Protein AF-A0A2S5JFT6-F1 (afdb_monomer_lite)

pLDDT: mean 84.52, std 18.71, range [30.61, 97.81]

Structure (mmCIF, N/CA/C/O backbone):
data_AF-A0A2S5JFT6-F1
#
_entry.id   AF-A0A2S5JFT6-F1
#
loop_
_atom_site.group_PDB
_atom_site.id
_atom_site.type_symbol
_atom_site.label_atom_id
_atom_site.label_alt_id
_atom_site.label_comp_id
_atom_site.label_asym_id
_atom_site.label_entity_id
_atom_site.label_seq_id
_atom_site.pdbx_PDB_ins_code
_atom_site.Cartn_x
_atom_site.Cartn_y
_atom_site.Cartn_z
_atom_site.occupancy
_atom_site.B_iso_or_equiv
_atom_site.auth_seq_id
_atom_site.auth_comp_id
_atom_site.auth_asym_id
_atom_site.auth_atom_id
_atom_site.pdbx_PDB_model_num
ATOM 1 N N . MET A 1 1 ? 47.657 -18.790 -37.269 1.00 43.97 1 MET A N 1
ATOM 2 C CA . MET A 1 1 ? 47.042 -17.628 -36.593 1.00 43.97 1 MET A CA 1
ATOM 3 C C . MET A 1 1 ? 45.532 -17.749 -36.699 1.00 43.97 1 MET A C 1
ATOM 5 O O . MET A 1 1 ? 44.999 -17.534 -37.775 1.00 43.97 1 MET A O 1
ATOM 9 N N . ALA A 1 2 ? 44.862 -18.111 -35.610 1.00 33.00 2 ALA A N 1
ATOM 10 C CA . ALA A 1 2 ? 43.426 -17.914 -35.438 1.00 33.00 2 ALA A CA 1
ATOM 11 C C . ALA A 1 2 ? 43.199 -17.737 -33.934 1.00 33.00 2 ALA A C 1
ATOM 13 O O . ALA A 1 2 ? 43.351 -18.679 -33.161 1.00 33.00 2 ALA A O 1
ATOM 14 N N . ARG A 1 3 ? 42.971 -16.488 -33.515 1.00 36.62 3 ARG A N 1
ATOM 15 C CA . ARG A 1 3 ? 42.537 -16.165 -32.156 1.00 36.62 3 ARG A CA 1
ATOM 16 C C . ARG A 1 3 ? 41.099 -16.659 -32.037 1.00 36.62 3 ARG A C 1
ATOM 18 O O . ARG A 1 3 ? 40.222 -16.132 -32.713 1.00 36.62 3 ARG A O 1
ATOM 25 N N . CYS A 1 4 ? 40.882 -17.683 -31.223 1.00 30.91 4 CYS A N 1
ATOM 26 C CA . CYS A 1 4 ? 39.547 -18.074 -30.805 1.00 30.91 4 CYS A CA 1
ATOM 27 C C . CYS A 1 4 ? 39.100 -17.054 -29.752 1.00 30.91 4 CYS A C 1
ATOM 29 O O . CYS A 1 4 ? 39.724 -16.946 -28.699 1.00 30.91 4 CYS A O 1
ATOM 31 N N . CYS A 1 5 ? 38.089 -16.250 -30.079 1.00 34.72 5 CYS A N 1
ATOM 32 C CA . CYS A 1 5 ? 37.419 -15.373 -29.127 1.00 34.72 5 CYS A CA 1
ATOM 33 C 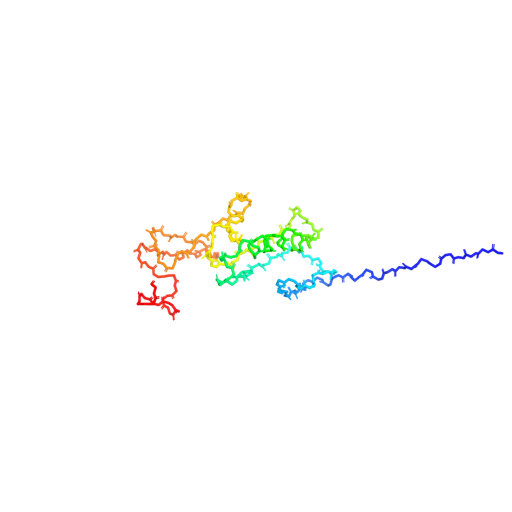C . CYS A 1 5 ? 36.818 -16.226 -28.005 1.00 34.72 5 CYS A C 1
ATOM 35 O O . CYS A 1 5 ? 35.889 -16.996 -28.242 1.00 34.72 5 CYS A O 1
ATOM 37 N N . GLU A 1 6 ? 37.334 -16.071 -26.790 1.00 32.38 6 GLU A N 1
ATOM 38 C CA . GLU A 1 6 ? 36.647 -16.495 -25.577 1.00 32.38 6 GLU A CA 1
ATOM 39 C C . GLU A 1 6 ? 35.384 -15.642 -25.432 1.00 32.38 6 GLU A C 1
ATOM 41 O O . GLU A 1 6 ? 35.431 -14.434 -25.199 1.00 32.38 6 GLU A O 1
ATOM 46 N N . SER A 1 7 ? 34.236 -16.281 -25.648 1.00 31.50 7 SER A N 1
ATOM 47 C CA . SER A 1 7 ? 32.942 -15.738 -25.270 1.00 31.50 7 SER A CA 1
ATOM 48 C C . SER A 1 7 ? 32.883 -15.733 -23.746 1.00 31.50 7 SER A C 1
ATOM 50 O O . SER A 1 7 ? 32.721 -16.780 -23.116 1.00 31.50 7 SER A O 1
ATOM 52 N N . THR A 1 8 ? 33.044 -14.554 -23.146 1.00 30.95 8 THR A N 1
ATOM 53 C CA . THR A 1 8 ? 32.741 -14.324 -21.734 1.00 30.95 8 THR A CA 1
ATOM 54 C C . THR A 1 8 ? 31.243 -14.522 -21.548 1.00 30.95 8 THR A C 1
ATOM 56 O O . THR A 1 8 ? 30.449 -13.589 -21.652 1.00 30.95 8 THR A O 1
ATOM 59 N N . THR A 1 9 ? 30.841 -15.768 -21.315 1.00 31.66 9 THR A N 1
ATOM 60 C CA . THR A 1 9 ? 29.498 -16.077 -20.844 1.00 31.66 9 THR A CA 1
ATOM 61 C C . THR A 1 9 ? 29.438 -15.537 -19.424 1.00 31.66 9 THR A C 1
ATOM 63 O O . THR A 1 9 ? 29.944 -16.155 -18.489 1.00 31.66 9 THR A O 1
ATOM 66 N N . VAL A 1 10 ? 28.896 -14.328 -19.269 1.00 33.19 10 VAL A N 1
ATOM 67 C CA . VAL A 1 10 ? 28.475 -13.827 -17.961 1.00 33.19 10 VAL A CA 1
ATOM 68 C C . VAL A 1 10 ? 27.542 -14.901 -17.403 1.00 33.19 10 VAL A C 1
ATOM 70 O O . VAL A 1 10 ? 26.596 -15.266 -18.106 1.00 33.19 10 VAL A O 1
ATOM 73 N N . PRO A 1 11 ? 27.798 -15.471 -16.213 1.00 30.61 11 PRO A N 1
ATOM 74 C CA . PRO A 1 11 ? 26.891 -16.456 -15.659 1.00 30.61 11 PRO A CA 1
ATOM 75 C C . PRO A 1 11 ? 25.550 -15.752 -15.469 1.00 30.61 11 PRO A C 1
ATOM 77 O O . PRO A 1 11 ? 25.419 -14.864 -14.625 1.00 30.61 11 PRO A O 1
ATOM 80 N N . ALA A 1 12 ? 24.564 -16.104 -16.294 1.00 32.97 12 ALA A N 1
ATOM 81 C CA . ALA A 1 12 ? 23.187 -15.767 -16.006 1.00 32.97 12 ALA A CA 1
ATOM 82 C C . ALA A 1 12 ? 22.895 -16.436 -14.664 1.00 32.97 12 ALA A C 1
ATOM 84 O O . ALA A 1 12 ? 22.857 -17.663 -14.567 1.00 32.97 12 ALA A O 1
ATOM 85 N N . ILE A 1 13 ? 22.786 -15.630 -13.609 1.00 35.81 13 ILE A N 1
ATOM 86 C CA . ILE A 1 13 ? 22.261 -16.084 -12.329 1.00 35.81 13 ILE A CA 1
ATOM 87 C C . ILE A 1 13 ? 20.799 -16.412 -12.615 1.00 35.81 13 ILE A C 1
ATOM 89 O O . ILE A 1 13 ? 19.928 -15.548 -12.562 1.00 35.81 13 ILE A O 1
ATOM 93 N N . VAL A 1 14 ? 20.547 -17.656 -13.016 1.00 42.94 14 VAL A N 1
ATOM 94 C CA . VAL A 1 14 ? 19.196 -18.180 -13.152 1.00 42.94 14 VAL A CA 1
ATOM 95 C C . VAL A 1 14 ? 18.646 -18.234 -11.736 1.00 42.94 14 VAL A C 1
ATOM 97 O O . VAL A 1 14 ? 19.141 -18.979 -10.887 1.00 42.94 14 VAL A O 1
ATOM 100 N N . LYS A 1 15 ? 17.671 -17.365 -11.464 1.00 49.75 15 LYS A N 1
ATOM 101 C CA . LYS A 1 15 ? 16.939 -17.334 -10.202 1.00 49.75 15 LYS A CA 1
ATOM 102 C C . LYS A 1 15 ? 16.398 -18.749 -9.941 1.00 49.75 15 LYS A C 1
ATOM 104 O O . LYS A 1 15 ? 15.716 -19.290 -10.812 1.00 49.75 15 LYS A O 1
ATOM 109 N N . PRO A 1 16 ? 16.673 -19.358 -8.775 1.00 53.03 16 PRO A N 1
ATOM 110 C CA . PRO A 1 16 ? 16.004 -20.593 -8.405 1.00 53.03 16 PRO A CA 1
ATOM 111 C C . PRO A 1 16 ? 14.490 -20.339 -8.380 1.00 53.03 16 PRO A C 1
ATOM 113 O O . PRO A 1 16 ? 14.082 -19.277 -7.882 1.00 53.03 16 PRO A O 1
ATOM 116 N N . PRO A 1 17 ? 13.655 -21.264 -8.883 1.00 57.44 17 PRO A N 1
ATOM 117 C CA . PRO A 1 17 ? 12.220 -21.189 -8.635 1.00 57.44 17 PRO A CA 1
ATOM 118 C C . PRO A 1 17 ? 11.986 -21.035 -7.121 1.00 57.44 17 PRO A C 1
ATOM 120 O O . PRO A 1 17 ? 12.714 -21.611 -6.312 1.00 57.44 17 PRO A O 1
ATOM 123 N N . ASP A 1 18 ? 11.025 -20.187 -6.749 1.00 67.94 18 ASP A N 1
ATOM 124 C CA . ASP A 1 18 ? 10.555 -19.994 -5.365 1.00 67.94 18 ASP A CA 1
ATOM 125 C C . ASP A 1 18 ? 11.458 -19.187 -4.405 1.00 67.94 18 ASP A C 1
ATOM 127 O O . ASP A 1 18 ? 11.515 -19.446 -3.202 1.00 67.94 18 ASP A O 1
ATOM 131 N N . THR A 1 19 ? 12.132 -18.137 -4.888 1.00 81.88 19 THR A N 1
ATOM 132 C CA . THR A 1 19 ? 12.872 -17.201 -4.012 1.00 81.88 19 THR A CA 1
ATOM 133 C C . THR A 1 19 ? 12.067 -15.950 -3.638 1.00 81.88 19 THR A C 1
ATOM 135 O O . THR A 1 19 ? 11.391 -15.343 -4.469 1.00 81.88 19 THR A O 1
ATOM 138 N N . ARG A 1 20 ? 12.188 -15.514 -2.374 1.00 84.25 20 ARG A N 1
ATOM 139 C CA . ARG A 1 20 ? 11.645 -14.245 -1.851 1.00 84.25 20 ARG A CA 1
ATOM 140 C C . ARG A 1 20 ? 12.786 -13.285 -1.514 1.00 84.25 20 ARG A C 1
ATOM 142 O O . ARG A 1 20 ? 13.709 -13.657 -0.794 1.00 84.25 20 ARG A O 1
ATOM 149 N N . LYS A 1 21 ? 12.672 -12.022 -1.937 1.00 86.19 21 LYS A N 1
ATOM 150 C CA . LYS A 1 21 ? 13.570 -10.925 -1.537 1.00 86.19 21 LYS A CA 1
ATOM 151 C C . LYS A 1 21 ? 12.761 -9.783 -0.922 1.00 86.19 21 LYS A C 1
ATOM 153 O O . LYS A 1 21 ? 11.729 -9.407 -1.463 1.00 86.19 21 LYS A O 1
ATOM 158 N N . ALA A 1 22 ? 13.226 -9.244 0.204 1.00 85.12 22 ALA A N 1
ATOM 159 C CA . ALA A 1 22 ? 12.646 -8.064 0.844 1.00 85.12 22 ALA A CA 1
ATOM 160 C C . ALA A 1 22 ? 13.619 -6.887 0.724 1.00 85.12 22 ALA A C 1
ATOM 162 O O . ALA A 1 22 ? 14.821 -7.052 0.933 1.00 85.12 22 ALA A O 1
ATOM 163 N N . VAL A 1 23 ? 13.100 -5.714 0.373 1.00 82.44 23 VAL A N 1
ATOM 164 C CA . VAL A 1 23 ? 13.873 -4.483 0.170 1.00 82.44 23 VAL A CA 1
ATOM 165 C C . VAL A 1 23 ? 13.098 -3.300 0.748 1.00 82.44 23 VAL A C 1
ATOM 167 O O . VAL A 1 23 ? 11.871 -3.295 0.717 1.00 82.44 23 VAL A O 1
ATOM 170 N N . GLY A 1 24 ? 13.811 -2.311 1.287 1.00 76.50 24 GLY A N 1
ATOM 171 C CA . GLY A 1 24 ? 13.237 -1.006 1.631 1.00 76.50 24 GLY A CA 1
ATOM 172 C C . GLY A 1 24 ? 13.350 -0.017 0.469 1.00 76.50 24 GLY A C 1
ATOM 173 O O . GLY A 1 24 ? 14.001 -0.313 -0.538 1.00 76.50 24 GLY A O 1
ATOM 174 N N . ILE A 1 25 ? 12.765 1.176 0.622 1.00 74.38 25 ILE A N 1
ATOM 175 C CA . ILE A 1 25 ? 12.967 2.277 -0.334 1.00 74.38 25 ILE A CA 1
ATOM 176 C C . ILE A 1 25 ? 14.465 2.564 -0.479 1.00 74.38 25 ILE A C 1
ATOM 178 O O . ILE A 1 25 ? 15.186 2.649 0.514 1.00 74.38 25 ILE A O 1
ATOM 182 N N . GLY A 1 26 ? 14.928 2.699 -1.723 1.00 68.81 26 GLY A N 1
ATOM 183 C CA . GLY A 1 26 ? 16.343 2.919 -2.042 1.00 68.81 26 GLY A CA 1
ATOM 184 C C . GLY A 1 26 ? 17.217 1.662 -1.948 1.00 68.81 26 GLY A C 1
ATOM 185 O O . GLY A 1 26 ? 18.413 1.727 -2.219 1.00 68.81 26 GLY A O 1
ATOM 186 N N . GLY A 1 27 ? 16.641 0.509 -1.593 1.00 70.50 27 GLY A N 1
ATOM 187 C CA . GLY A 1 27 ? 17.337 -0.774 -1.596 1.00 70.50 27 GLY A CA 1
ATOM 188 C C . GLY A 1 27 ? 17.614 -1.287 -3.011 1.00 70.50 27 GLY A C 1
ATOM 189 O O . GLY A 1 27 ? 16.800 -1.136 -3.922 1.00 70.50 27 GLY A O 1
ATOM 190 N N . ALA A 1 28 ? 18.758 -1.947 -3.198 1.00 68.56 28 ALA A N 1
ATOM 191 C CA . ALA A 1 28 ? 19.137 -2.508 -4.490 1.00 68.56 28 ALA A CA 1
ATOM 192 C C . ALA A 1 28 ? 18.296 -3.751 -4.843 1.00 68.56 28 ALA A C 1
ATOM 194 O O . ALA A 1 28 ? 18.449 -4.833 -4.264 1.00 68.56 28 ALA A O 1
ATOM 195 N N . VAL A 1 29 ? 17.444 -3.608 -5.860 1.00 71.00 29 VAL A N 1
ATOM 196 C CA . VAL A 1 29 ? 16.631 -4.699 -6.440 1.00 71.00 29 VAL A CA 1
ATOM 197 C C . VAL A 1 29 ? 17.246 -5.240 -7.747 1.00 71.00 29 VAL A C 1
ATOM 199 O O . VAL A 1 29 ? 16.638 -6.017 -8.476 1.00 71.00 29 VAL A O 1
ATOM 202 N N . ILE A 1 30 ? 18.468 -4.820 -8.086 1.00 65.44 30 ILE A N 1
ATOM 203 C CA . ILE A 1 30 ? 19.157 -5.199 -9.331 1.00 65.44 30 ILE A CA 1
ATOM 204 C C . ILE A 1 30 ? 19.491 -6.696 -9.329 1.00 65.44 30 ILE A C 1
ATOM 206 O O . ILE A 1 30 ? 19.910 -7.235 -8.307 1.00 65.44 30 ILE A O 1
ATOM 210 N N . GLY A 1 31 ? 19.279 -7.355 -10.473 1.00 70.56 31 GLY A N 1
ATOM 211 C CA . GLY A 1 31 ? 19.588 -8.775 -10.677 1.00 70.56 31 GLY A CA 1
ATOM 212 C C . GLY A 1 31 ? 18.548 -9.759 -10.134 1.00 70.56 31 GLY A C 1
ATOM 213 O O . GLY A 1 31 ? 18.803 -10.957 -10.147 1.00 70.56 31 GLY A O 1
ATOM 214 N N . HIS A 1 32 ? 17.390 -9.282 -9.658 1.00 76.69 32 HIS A N 1
ATOM 215 C CA . HIS A 1 32 ? 16.303 -10.143 -9.188 1.00 76.69 32 HIS A CA 1
ATOM 216 C C . HIS A 1 32 ? 14.993 -9.809 -9.893 1.00 76.69 32 HIS A C 1
ATOM 218 O O . HIS A 1 32 ? 14.385 -8.776 -9.612 1.00 76.69 32 HIS A O 1
ATOM 224 N N . GLY A 1 33 ? 14.575 -10.712 -10.773 1.00 85.38 33 GLY A N 1
ATOM 225 C CA . GLY A 1 33 ? 13.250 -10.713 -11.372 1.00 85.38 33 GLY A CA 1
ATOM 226 C C . GLY A 1 33 ? 12.155 -11.148 -10.397 1.00 85.38 33 GLY A C 1
ATOM 227 O O . GLY A 1 33 ? 12.421 -11.803 -9.374 1.00 85.38 33 GLY A O 1
ATOM 228 N N . ALA A 1 34 ? 10.916 -10.775 -10.690 1.00 89.38 34 ALA A N 1
ATOM 229 C CA . ALA A 1 34 ? 9.741 -11.093 -9.894 1.00 89.38 34 ALA A CA 1
ATOM 230 C C . ALA A 1 34 ? 8.537 -11.437 -10.776 1.00 89.38 34 ALA A C 1
ATOM 232 O O . ALA A 1 34 ? 8.287 -10.782 -11.778 1.00 89.38 34 ALA A O 1
ATOM 233 N N . ASP A 1 35 ? 7.738 -12.405 -10.333 1.00 90.44 35 ASP A N 1
ATOM 234 C CA . ASP A 1 35 ? 6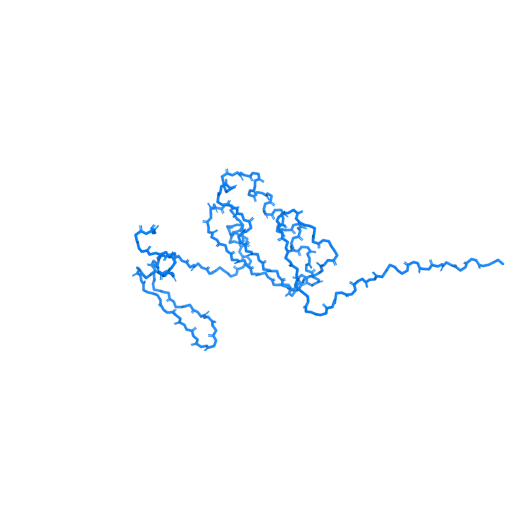.392 -12.668 -10.863 1.00 90.44 35 ASP A CA 1
ATOM 235 C C . ASP A 1 35 ? 5.326 -11.925 -10.039 1.00 90.44 35 ASP A C 1
ATOM 237 O O . ASP A 1 35 ? 4.277 -11.516 -10.536 1.00 90.44 35 ASP A O 1
ATOM 241 N N . HIS A 1 36 ? 5.618 -11.732 -8.749 1.00 92.06 36 HIS A N 1
ATOM 242 C CA . HIS A 1 36 ? 4.741 -11.104 -7.770 1.00 92.06 36 HIS A CA 1
ATOM 243 C C . HIS A 1 36 ? 5.510 -10.064 -6.961 1.00 92.06 36 HIS A C 1
ATOM 245 O O . HIS A 1 36 ? 6.612 -10.330 -6.475 1.00 92.06 36 HIS A O 1
ATOM 251 N N . ILE A 1 37 ? 4.896 -8.904 -6.756 1.00 93.31 37 ILE A N 1
ATOM 252 C CA . ILE A 1 37 ? 5.421 -7.837 -5.905 1.00 93.31 37 ILE A CA 1
ATOM 253 C C . ILE A 1 37 ? 4.401 -7.555 -4.808 1.00 93.31 37 ILE A C 1
ATOM 255 O O . ILE A 1 37 ? 3.238 -7.262 -5.085 1.00 93.31 37 ILE A O 1
ATOM 259 N N . ILE A 1 38 ? 4.844 -7.634 -3.554 1.00 93.44 38 ILE A N 1
ATOM 260 C CA . ILE A 1 38 ? 4.041 -7.251 -2.392 1.00 93.44 38 ILE A CA 1
ATOM 261 C C . ILE A 1 38 ? 4.634 -5.969 -1.822 1.00 93.44 38 ILE A C 1
ATOM 263 O O . ILE A 1 38 ? 5.796 -5.948 -1.418 1.00 93.44 38 ILE A O 1
ATOM 267 N N . ILE A 1 39 ? 3.834 -4.907 -1.797 1.00 93.56 39 ILE A N 1
ATOM 268 C CA . ILE A 1 39 ? 4.219 -3.605 -1.257 1.00 93.56 39 ILE A CA 1
ATOM 269 C C . ILE A 1 39 ? 3.496 -3.427 0.074 1.00 93.56 39 ILE A C 1
ATOM 271 O O . ILE A 1 39 ? 2.270 -3.352 0.099 1.00 93.56 39 ILE A O 1
ATOM 275 N N . ASN A 1 40 ? 4.253 -3.357 1.168 1.00 90.69 40 ASN A N 1
ATOM 276 C CA . ASN A 1 40 ? 3.712 -3.076 2.495 1.00 90.69 40 ASN A CA 1
ATOM 277 C C . ASN A 1 40 ? 4.206 -1.713 2.975 1.00 90.69 40 ASN A C 1
ATOM 279 O O . ASN A 1 40 ? 5.418 -1.531 3.064 1.00 90.69 40 ASN A O 1
ATOM 283 N N . ASP A 1 41 ? 3.284 -0.800 3.291 1.00 86.50 41 ASP A N 1
ATOM 284 C CA . ASP A 1 41 ? 3.557 0.512 3.903 1.00 86.50 41 ASP A CA 1
ATOM 285 C C . ASP A 1 41 ? 4.816 1.197 3.352 1.00 86.50 41 ASP A C 1
ATOM 287 O O . ASP A 1 41 ? 5.806 1.422 4.054 1.00 86.50 41 ASP A O 1
ATOM 291 N N . LEU A 1 42 ? 4.785 1.526 2.058 1.00 88.62 42 LEU A N 1
ATOM 292 C CA . LEU A 1 42 ? 5.936 2.132 1.391 1.00 88.62 42 LEU A CA 1
ATOM 293 C C . LEU A 1 42 ? 6.278 3.514 1.967 1.00 88.62 42 LEU A C 1
ATOM 295 O O . LEU A 1 42 ? 7.380 3.993 1.773 1.00 88.62 42 LEU A O 1
ATOM 299 N N . MET A 1 43 ? 5.370 4.167 2.689 1.00 90.56 43 MET A N 1
ATOM 300 C CA . MET A 1 43 ? 5.575 5.508 3.223 1.00 90.56 43 MET A CA 1
ATOM 301 C C . MET A 1 43 ? 5.267 5.561 4.718 1.00 90.56 43 MET A C 1
ATOM 303 O O . MET A 1 43 ? 4.290 4.986 5.187 1.00 90.56 43 MET A O 1
ATOM 307 N N . LYS A 1 44 ? 6.089 6.299 5.470 1.00 89.94 44 LYS A N 1
ATOM 308 C CA . LYS A 1 44 ? 5.796 6.640 6.869 1.00 89.94 44 LYS A CA 1
ATOM 309 C C . LYS A 1 44 ? 4.835 7.826 6.924 1.00 89.94 44 LYS A C 1
ATOM 311 O O . LYS A 1 44 ? 5.004 8.766 6.155 1.00 89.94 44 LYS A O 1
ATOM 316 N N . ALA A 1 45 ? 3.936 7.853 7.909 1.00 89.81 45 ALA A N 1
ATOM 317 C CA . ALA A 1 45 ? 2.989 8.958 8.113 1.00 89.81 45 ALA A CA 1
ATOM 318 C C . ALA A 1 45 ? 3.655 10.348 8.117 1.00 89.81 45 ALA A C 1
ATOM 320 O O . ALA A 1 45 ? 3.200 11.255 7.430 1.00 89.81 45 ALA A O 1
ATOM 321 N N . ALA A 1 46 ? 4.795 10.498 8.802 1.00 91.81 46 ALA A N 1
ATOM 322 C CA . ALA A 1 46 ? 5.526 11.767 8.863 1.00 91.81 46 ALA A CA 1
ATOM 323 C C . ALA A 1 46 ? 6.074 12.251 7.503 1.00 91.81 46 ALA A C 1
ATOM 325 O O . ALA A 1 46 ? 6.344 13.437 7.347 1.00 91.81 46 ALA A O 1
ATOM 326 N N . ALA A 1 47 ? 6.255 11.353 6.529 1.00 89.88 47 ALA A N 1
ATOM 327 C CA . ALA A 1 47 ? 6.736 11.695 5.191 1.00 89.88 47 ALA A CA 1
ATOM 328 C C . ALA A 1 47 ? 5.604 12.133 4.245 1.00 89.88 47 ALA A C 1
ATOM 330 O O . ALA A 1 47 ? 5.876 12.748 3.218 1.00 89.88 47 ALA A O 1
ATOM 331 N N . ALA A 1 48 ? 4.343 11.864 4.596 1.00 92.44 48 ALA A N 1
ATOM 332 C CA . ALA A 1 48 ? 3.183 12.118 3.743 1.00 92.44 48 ALA A CA 1
ATOM 333 C C . ALA A 1 48 ? 2.874 13.613 3.537 1.00 92.44 48 ALA A C 1
ATOM 335 O O . ALA A 1 48 ? 2.125 13.972 2.637 1.00 92.44 48 ALA A O 1
ATOM 336 N N . THR A 1 49 ? 3.479 14.493 4.338 1.00 93.69 49 THR A N 1
ATOM 337 C CA . THR A 1 49 ? 3.387 15.955 4.195 1.00 93.69 49 THR A CA 1
ATOM 338 C C . THR A 1 49 ? 4.396 16.526 3.193 1.00 93.69 49 THR A C 1
ATOM 340 O O . THR A 1 49 ? 4.325 17.705 2.849 1.00 93.69 49 THR A O 1
ATOM 343 N N . SER A 1 50 ? 5.351 15.718 2.722 1.00 96.19 50 SER A N 1
ATOM 344 C CA . SER A 1 50 ? 6.403 16.147 1.804 1.00 96.19 50 SER A CA 1
ATOM 345 C C . SER A 1 50 ? 6.095 15.706 0.378 1.00 96.19 50 SER A C 1
ATOM 347 O O . SER A 1 50 ? 6.199 14.526 0.042 1.00 96.19 50 SER A O 1
ATOM 349 N N . ALA A 1 51 ? 5.817 16.672 -0.500 1.00 95.81 51 ALA A N 1
ATOM 350 C CA . ALA A 1 51 ? 5.642 16.424 -1.933 1.00 95.81 51 ALA A CA 1
ATOM 351 C C . ALA A 1 51 ? 6.831 15.659 -2.546 1.00 95.81 51 ALA A C 1
ATOM 353 O O . ALA A 1 51 ? 6.645 14.759 -3.360 1.00 95.81 51 ALA A O 1
ATOM 354 N N . ALA A 1 52 ? 8.056 15.955 -2.102 1.00 96.19 52 ALA A N 1
ATOM 355 C CA . ALA A 1 52 ? 9.255 15.277 -2.588 1.00 96.19 52 ALA A CA 1
ATOM 356 C C . ALA A 1 52 ? 9.349 13.806 -2.141 1.00 96.19 52 ALA A C 1
ATOM 358 O O . ALA A 1 52 ? 9.943 12.997 -2.849 1.00 96.19 52 ALA A O 1
ATOM 359 N N . GLU A 1 53 ? 8.817 13.445 -0.970 1.00 94.88 53 GLU A N 1
ATOM 360 C CA . GLU A 1 53 ? 8.732 12.039 -0.537 1.00 94.88 53 GLU A CA 1
ATOM 361 C C . GLU A 1 53 ? 7.607 11.302 -1.276 1.00 94.88 53 GLU A C 1
ATOM 363 O O . GLU A 1 53 ? 7.793 10.153 -1.672 1.00 94.88 53 GLU A O 1
ATOM 368 N N . LEU A 1 54 ? 6.467 11.966 -1.511 1.00 95.06 54 LEU A N 1
ATOM 369 C CA . LEU A 1 54 ? 5.344 11.418 -2.285 1.00 95.06 54 LEU A CA 1
ATOM 370 C C . LEU A 1 54 ? 5.786 11.039 -3.703 1.00 95.06 54 LEU A C 1
ATOM 372 O O . LEU A 1 54 ? 5.613 9.892 -4.111 1.00 95.06 54 LEU A O 1
ATOM 376 N N . ILE A 1 55 ? 6.447 11.966 -4.404 1.00 94.62 55 ILE A N 1
ATOM 377 C CA . ILE A 1 55 ? 6.995 11.728 -5.747 1.00 94.62 55 ILE A CA 1
ATOM 378 C C . ILE A 1 55 ? 8.034 10.602 -5.712 1.00 94.62 55 ILE A C 1
ATOM 380 O O . ILE A 1 55 ? 7.940 9.659 -6.490 1.00 94.62 55 ILE A O 1
ATOM 384 N N . ARG A 1 56 ? 8.973 10.621 -4.754 1.00 93.62 56 ARG A N 1
ATOM 385 C CA . ARG A 1 56 ? 9.985 9.555 -4.637 1.00 93.62 56 ARG A CA 1
ATOM 386 C C . ARG A 1 56 ? 9.383 8.170 -4.427 1.00 93.62 56 ARG A C 1
ATOM 388 O O . ARG A 1 56 ? 9.920 7.196 -4.948 1.00 93.62 56 ARG A O 1
ATOM 395 N N . ALA A 1 57 ? 8.303 8.058 -3.658 1.00 93.38 57 ALA A N 1
ATOM 396 C CA . ALA A 1 57 ? 7.634 6.780 -3.453 1.00 93.38 57 ALA A CA 1
ATOM 397 C C . ALA A 1 57 ? 6.971 6.278 -4.747 1.00 93.38 57 ALA A C 1
ATOM 399 O O . ALA A 1 57 ? 7.079 5.092 -5.058 1.00 93.38 57 ALA A O 1
ATOM 400 N N . GLN A 1 58 ? 6.344 7.170 -5.519 1.00 93.44 58 GLN A N 1
ATOM 401 C CA . GLN A 1 58 ? 5.764 6.843 -6.826 1.00 93.44 58 GLN A CA 1
ATOM 402 C C . GLN A 1 58 ? 6.848 6.429 -7.835 1.00 93.44 58 GLN A C 1
ATOM 404 O O . GLN A 1 58 ? 6.746 5.364 -8.444 1.00 93.44 58 GLN A O 1
ATOM 409 N N . ASP A 1 59 ? 7.937 7.195 -7.929 1.00 93.19 59 ASP A N 1
ATOM 410 C CA . ASP A 1 59 ? 9.081 6.888 -8.797 1.00 93.19 59 ASP A CA 1
ATOM 411 C C . ASP A 1 59 ? 9.727 5.546 -8.438 1.00 93.19 59 ASP A C 1
ATOM 413 O O . ASP A 1 59 ? 10.129 4.774 -9.312 1.00 93.19 59 ASP A O 1
ATOM 417 N N . PHE A 1 60 ? 9.816 5.227 -7.144 1.00 92.25 60 PHE A N 1
ATOM 418 C CA . PHE A 1 60 ? 10.335 3.939 -6.697 1.00 92.25 60 PHE A CA 1
ATOM 419 C C . PHE A 1 60 ? 9.441 2.778 -7.146 1.00 92.25 60 PHE A C 1
ATOM 421 O O . PHE A 1 60 ? 9.956 1.739 -7.565 1.00 92.25 60 PHE A O 1
ATOM 428 N N . ILE A 1 61 ? 8.117 2.945 -7.113 1.00 92.06 61 ILE A N 1
ATOM 429 C CA . ILE A 1 61 ? 7.186 1.931 -7.614 1.00 92.06 61 ILE A CA 1
ATOM 430 C C . ILE A 1 61 ? 7.409 1.717 -9.109 1.00 92.06 61 ILE A C 1
ATOM 432 O O . ILE A 1 61 ? 7.744 0.606 -9.514 1.00 92.06 61 ILE A O 1
ATOM 436 N N . GLU A 1 62 ? 7.268 2.766 -9.917 1.00 91.44 62 GLU A N 1
ATOM 437 C CA . GLU A 1 62 ? 7.293 2.653 -11.379 1.00 91.44 62 GLU A CA 1
ATOM 438 C C . GLU A 1 62 ? 8.690 2.287 -11.901 1.00 91.44 62 GLU A C 1
ATOM 440 O O . GLU A 1 62 ? 8.859 1.327 -12.654 1.00 91.44 62 GLU A O 1
ATOM 445 N N . GLY A 1 63 ? 9.716 3.018 -11.466 1.00 89.38 63 GLY A N 1
ATOM 446 C CA . GLY A 1 63 ? 11.076 2.874 -11.977 1.00 89.38 63 GLY A CA 1
ATOM 447 C C . GLY A 1 63 ? 11.828 1.676 -11.402 1.00 89.38 63 GLY A C 1
ATOM 448 O O . GLY A 1 63 ? 12.627 1.048 -12.102 1.00 89.38 63 GLY A O 1
ATOM 449 N N . THR A 1 64 ? 11.585 1.324 -10.135 1.00 89.38 64 THR A N 1
ATOM 450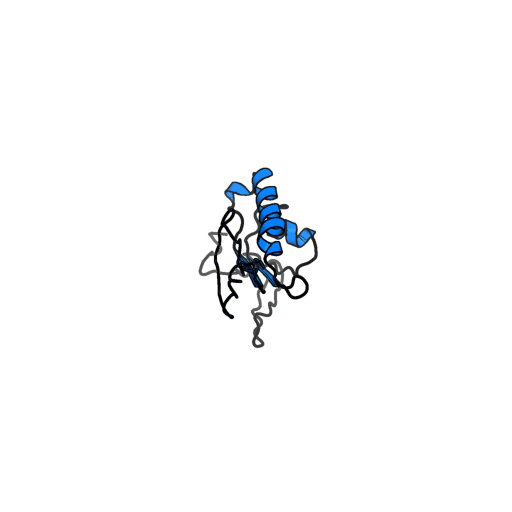 C CA . THR A 1 64 ? 12.376 0.289 -9.448 1.00 89.38 64 THR A CA 1
ATOM 451 C C . THR A 1 64 ? 11.616 -1.011 -9.249 1.00 89.38 64 THR A C 1
ATOM 453 O O . THR A 1 64 ? 12.154 -2.057 -9.602 1.00 89.38 64 THR A O 1
ATOM 456 N N . LEU A 1 65 ? 10.403 -0.979 -8.689 1.00 90.81 65 LEU A N 1
ATOM 457 C CA . LEU A 1 65 ? 9.663 -2.204 -8.376 1.00 90.81 65 LEU A CA 1
ATOM 458 C C . LEU A 1 65 ? 9.063 -2.839 -9.631 1.00 90.81 65 LEU A C 1
ATOM 460 O O . LEU A 1 65 ? 9.385 -3.984 -9.936 1.00 90.81 65 LEU A O 1
ATOM 464 N N . LEU A 1 66 ? 8.240 -2.107 -10.386 1.00 90.94 66 LEU A N 1
ATOM 465 C CA . LEU A 1 66 ? 7.538 -2.661 -11.551 1.00 90.94 66 LEU A CA 1
ATOM 466 C C . LEU A 1 66 ? 8.501 -3.090 -12.666 1.00 90.94 66 LEU A C 1
ATOM 468 O O . LEU A 1 66 ? 8.229 -4.053 -13.377 1.00 90.94 66 LEU A O 1
ATOM 472 N N . SER A 1 67 ? 9.679 -2.464 -12.762 1.00 90.50 67 SER A N 1
ATOM 473 C CA . SER A 1 67 ? 10.729 -2.886 -13.699 1.00 90.50 67 SER A CA 1
ATOM 474 C C . SER A 1 67 ? 11.370 -4.237 -13.358 1.00 90.50 67 SER A C 1
ATOM 476 O O . SER A 1 67 ? 12.241 -4.695 -14.092 1.00 90.50 67 SER A O 1
ATOM 478 N N . ARG A 1 68 ? 11.010 -4.866 -12.230 1.00 89.69 68 ARG A N 1
ATOM 479 C CA . ARG A 1 68 ? 11.467 -6.219 -11.873 1.00 89.69 68 ARG A CA 1
ATOM 480 C C . ARG A 1 68 ? 10.615 -7.326 -12.463 1.00 89.69 68 ARG A C 1
ATOM 482 O O . ARG A 1 68 ? 11.008 -8.479 -12.322 1.00 89.69 68 ARG A O 1
ATOM 489 N N . PHE A 1 69 ? 9.466 -7.021 -13.061 1.00 91.69 69 PHE A N 1
ATOM 490 C CA . PHE A 1 69 ? 8.660 -8.076 -13.655 1.00 91.69 69 PHE A CA 1
ATOM 491 C C . PHE A 1 69 ? 9.415 -8.768 -14.786 1.00 91.69 69 PHE A C 1
ATOM 493 O O . PHE A 1 69 ? 9.794 -8.119 -15.759 1.00 91.69 69 PHE A O 1
ATOM 500 N N . ASP A 1 70 ? 9.595 -10.084 -14.658 1.00 89.31 70 ASP A N 1
ATOM 501 C CA . ASP A 1 70 ? 10.198 -10.903 -15.716 1.00 89.31 70 ASP A CA 1
ATOM 502 C C . ASP A 1 70 ? 9.265 -10.957 -16.938 1.00 89.31 70 ASP A C 1
ATOM 504 O O . ASP A 1 70 ? 9.704 -10.825 -18.079 1.00 89.31 70 ASP A O 1
ATOM 508 N N . ASN A 1 71 ? 7.954 -11.056 -16.686 1.00 90.81 71 ASN A N 1
ATOM 509 C CA . ASN A 1 71 ? 6.897 -10.885 -17.677 1.00 90.81 71 ASN A CA 1
ATOM 510 C C . ASN A 1 71 ? 5.870 -9.841 -17.190 1.00 90.81 71 ASN A C 1
ATOM 512 O O . ASN A 1 71 ? 4.960 -10.181 -16.427 1.00 90.81 71 ASN A O 1
ATOM 516 N N . PRO A 1 72 ? 5.962 -8.574 -17.635 1.00 89.56 72 PRO A N 1
ATOM 517 C CA . PRO A 1 72 ? 5.033 -7.521 -17.223 1.00 89.56 72 PRO A CA 1
ATOM 518 C C . PRO A 1 72 ? 3.557 -7.807 -17.536 1.00 89.56 72 PRO A C 1
ATOM 520 O O . PRO A 1 72 ? 2.687 -7.279 -16.851 1.00 89.56 72 PRO A O 1
ATOM 523 N N . ALA A 1 73 ? 3.257 -8.638 -18.543 1.00 91.50 73 ALA A N 1
ATOM 524 C CA . ALA A 1 73 ? 1.880 -8.973 -18.912 1.00 91.50 73 ALA A CA 1
ATOM 525 C C . ALA A 1 73 ? 1.205 -9.935 -17.917 1.00 91.50 73 ALA A C 1
ATOM 527 O O . ALA A 1 73 ? -0.020 -9.957 -17.809 1.00 91.50 73 ALA A O 1
ATOM 528 N N . GLU A 1 74 ? 1.995 -10.725 -17.188 1.00 91.88 74 GLU A N 1
ATOM 529 C CA . GLU A 1 74 ? 1.504 -11.706 -16.210 1.00 91.88 74 GLU A CA 1
ATOM 530 C C . GLU A 1 74 ? 1.765 -11.282 -14.759 1.00 91.88 74 GLU A C 1
ATOM 532 O O . GLU A 1 74 ? 1.147 -11.826 -13.836 1.00 91.88 74 GLU A O 1
ATOM 537 N N . GLY A 1 75 ? 2.638 -10.287 -14.574 1.00 91.50 75 GLY A N 1
ATOM 538 C CA . GLY A 1 75 ? 3.051 -9.748 -13.289 1.00 91.50 75 GLY A CA 1
ATOM 539 C C . GLY A 1 75 ? 1.885 -9.294 -12.414 1.00 91.50 75 GLY A C 1
ATOM 540 O O . GLY A 1 75 ? 0.909 -8.698 -12.875 1.00 91.50 75 GLY A O 1
ATOM 541 N N . ARG A 1 76 ? 1.985 -9.576 -11.113 1.00 93.75 76 ARG A N 1
ATOM 542 C CA . ARG A 1 76 ? 0.958 -9.223 -10.124 1.00 93.75 76 ARG A CA 1
ATOM 543 C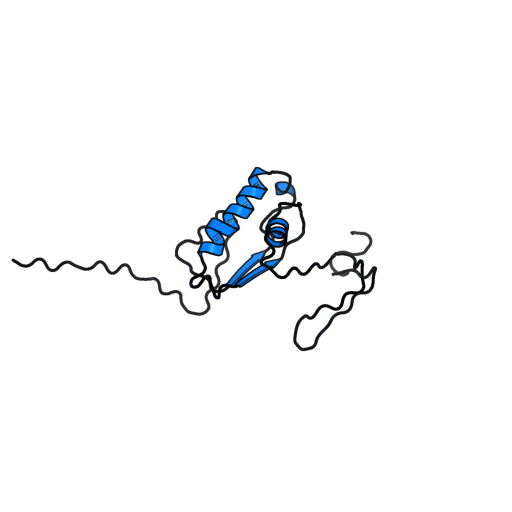 C . ARG A 1 76 ? 1.534 -8.340 -9.030 1.00 93.75 76 ARG A C 1
ATOM 545 O O . ARG A 1 76 ? 2.583 -8.642 -8.464 1.00 93.75 76 ARG A O 1
ATOM 552 N N . VAL A 1 77 ? 0.806 -7.285 -8.677 1.00 94.31 77 VAL A N 1
ATOM 553 C CA . VAL A 1 77 ? 1.124 -6.434 -7.525 1.00 94.31 77 VAL A CA 1
ATOM 554 C C . VAL A 1 77 ? 0.007 -6.544 -6.502 1.00 94.31 77 VAL A C 1
ATOM 556 O O . VAL A 1 77 ? -1.173 -6.467 -6.845 1.00 94.31 77 VAL A O 1
ATOM 559 N N . VAL A 1 78 ? 0.388 -6.693 -5.239 1.00 95.25 78 VAL A N 1
ATOM 560 C CA . VAL A 1 78 ? -0.507 -6.524 -4.095 1.00 95.25 78 VAL A CA 1
ATOM 561 C C . VAL A 1 78 ? 0.080 -5.435 -3.214 1.00 95.25 78 VAL A C 1
ATOM 563 O O . VAL A 1 78 ? 1.196 -5.571 -2.717 1.00 95.25 78 VAL A O 1
ATOM 566 N N . MET A 1 79 ? -0.669 -4.355 -3.019 1.00 95.00 79 MET A N 1
ATOM 567 C CA . MET A 1 79 ? -0.309 -3.304 -2.075 1.00 95.00 79 MET A CA 1
ATOM 568 C C . MET A 1 79 ? -1.226 -3.380 -0.862 1.00 95.00 79 MET A C 1
ATOM 570 O O . MET A 1 79 ? -2.446 -3.434 -1.002 1.00 95.00 79 MET A O 1
ATOM 574 N N . VAL A 1 80 ? -0.621 -3.361 0.321 1.00 94.81 80 VAL A N 1
ATOM 575 C CA . VAL A 1 80 ? -1.317 -3.221 1.597 1.00 94.81 80 VAL A CA 1
ATOM 576 C C . VAL A 1 80 ? -0.679 -2.046 2.318 1.00 94.81 80 VAL A C 1
ATOM 578 O O . VAL A 1 80 ? 0.516 -2.062 2.608 1.00 94.81 80 VAL A O 1
ATOM 581 N N . ALA A 1 81 ? -1.458 -0.998 2.550 1.00 93.56 81 ALA A N 1
ATOM 582 C CA . ALA A 1 81 ? -0.991 0.161 3.289 1.00 93.56 81 ALA A CA 1
ATOM 583 C C . ALA A 1 81 ? -2.160 0.920 3.910 1.00 93.56 81 ALA A C 1
ATOM 585 O O . ALA A 1 81 ? -3.299 0.830 3.443 1.00 93.56 81 ALA A O 1
ATOM 586 N N . GLN A 1 82 ? -1.856 1.688 4.949 1.00 91.88 82 GLN A N 1
ATOM 587 C CA . GLN A 1 82 ? -2.778 2.690 5.475 1.00 91.88 82 GLN A CA 1
ATOM 588 C C . GLN A 1 82 ? -2.812 3.915 4.558 1.00 91.88 82 GLN A C 1
ATOM 590 O O . GLN A 1 82 ? -1.802 4.267 3.945 1.00 91.88 82 GLN A O 1
ATOM 595 N N . ARG A 1 83 ? -3.970 4.581 4.484 1.00 94.25 83 ARG A N 1
ATOM 596 C CA . ARG A 1 83 ? -4.087 5.848 3.761 1.00 94.25 83 ARG A CA 1
ATOM 597 C C . ARG A 1 83 ? -3.512 6.989 4.597 1.00 94.25 83 ARG A C 1
ATOM 599 O O . ARG A 1 83 ? -3.899 7.161 5.747 1.00 94.25 83 ARG A O 1
ATOM 606 N N . LEU A 1 84 ? -2.611 7.762 4.003 1.00 94.75 84 LEU A N 1
ATOM 607 C CA . LEU A 1 84 ? -1.869 8.853 4.633 1.00 94.75 84 LEU A CA 1
ATOM 608 C C . LEU A 1 84 ? -2.044 10.195 3.907 1.00 94.75 84 LEU A C 1
ATOM 610 O O . LEU A 1 84 ? -2.045 11.235 4.557 1.00 94.75 84 LEU A O 1
ATOM 614 N N . HIS A 1 85 ? -2.166 10.191 2.577 1.00 95.12 85 HIS A N 1
ATOM 615 C CA . HIS A 1 85 ? -2.306 11.409 1.765 1.00 95.12 85 HIS A CA 1
ATOM 616 C C . HIS A 1 85 ? -3.044 11.116 0.449 1.00 95.12 85 HIS A C 1
ATOM 618 O O . HIS A 1 85 ? -3.089 9.978 -0.008 1.00 95.12 85 HIS A O 1
ATOM 624 N N . GLU A 1 86 ? -3.625 12.119 -0.211 1.00 93.81 86 GLU A N 1
ATOM 625 C CA . GLU A 1 86 ? -4.296 11.926 -1.510 1.00 93.81 86 GLU A CA 1
ATOM 626 C C . GLU A 1 86 ? -3.339 11.394 -2.600 1.00 93.81 86 GLU A C 1
ATOM 628 O O . GLU A 1 86 ? -3.685 10.480 -3.339 1.00 93.81 86 GLU A O 1
ATOM 633 N N . MET A 1 87 ? -2.096 11.872 -2.600 1.00 94.38 87 MET A N 1
ATOM 634 C CA . MET A 1 87 ? -1.017 11.453 -3.510 1.00 94.38 87 MET A CA 1
ATOM 635 C C . MET A 1 87 ? -0.090 10.360 -2.945 1.00 94.38 87 MET A C 1
ATOM 637 O O . MET A 1 87 ? 1.004 10.145 -3.474 1.00 94.38 87 MET A O 1
ATOM 641 N N . ASP A 1 88 ? -0.457 9.706 -1.840 1.00 95.38 88 ASP A N 1
ATOM 642 C CA . ASP A 1 88 ? 0.349 8.604 -1.299 1.00 95.38 88 ASP A CA 1
ATOM 643 C C . ASP A 1 88 ? 0.361 7.379 -2.243 1.00 95.38 88 ASP A C 1
ATOM 645 O O . ASP A 1 88 ? -0.361 7.356 -3.242 1.00 95.38 88 ASP A O 1
ATOM 649 N N . PRO A 1 89 ? 1.184 6.345 -1.986 1.00 94.75 89 PRO A N 1
ATOM 650 C CA . PRO A 1 89 ? 1.272 5.195 -2.885 1.00 94.75 89 PRO A CA 1
ATOM 651 C C . PRO A 1 89 ? -0.072 4.492 -3.170 1.00 94.75 89 PRO A C 1
ATOM 653 O O . PRO A 1 89 ? -0.331 4.221 -4.348 1.00 94.75 89 PRO A O 1
ATOM 656 N N . PRO A 1 90 ? -0.960 4.237 -2.181 1.00 95.12 90 PRO A N 1
ATOM 657 C CA . PRO A 1 90 ? -2.323 3.774 -2.459 1.00 95.12 90 PRO A CA 1
ATOM 658 C C . PRO A 1 90 ? -3.129 4.740 -3.328 1.00 95.12 90 PRO A C 1
ATOM 660 O O . PRO A 1 90 ? -3.796 4.308 -4.265 1.00 95.12 90 PRO A O 1
ATOM 663 N N . GLY A 1 91 ? -3.063 6.040 -3.041 1.00 94.75 91 GLY A N 1
ATOM 664 C CA . GLY A 1 91 ? -3.737 7.093 -3.790 1.00 94.75 91 GLY A CA 1
ATOM 665 C C . GLY A 1 91 ? -3.368 7.124 -5.248 1.00 94.75 91 GLY A C 1
ATOM 666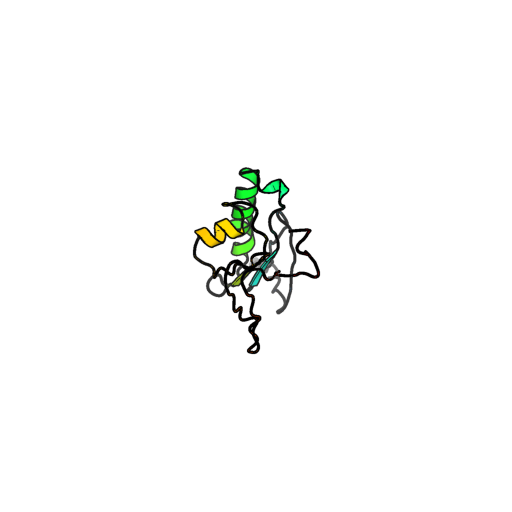 O O . GLY A 1 91 ? -4.250 7.053 -6.099 1.00 94.75 91 GLY A O 1
ATOM 667 N N . TYR A 1 92 ? -2.071 7.081 -5.512 1.00 93.94 92 TYR A N 1
ATOM 668 C CA . TYR A 1 92 ? -1.530 6.962 -6.850 1.00 93.94 92 TYR A CA 1
ATOM 669 C C . TYR A 1 92 ? -2.087 5.733 -7.598 1.00 93.94 92 TYR A C 1
ATOM 671 O O . TYR A 1 92 ? -2.506 5.840 -8.749 1.00 93.94 92 TYR A O 1
ATOM 679 N N . HIS A 1 93 ? -2.168 4.562 -6.950 1.00 94.06 93 HIS A N 1
ATOM 680 C CA . HIS A 1 93 ? -2.699 3.342 -7.586 1.00 94.06 93 HIS A CA 1
ATOM 681 C C . HIS A 1 93 ? -4.206 3.406 -7.849 1.00 94.06 93 HIS A C 1
ATOM 683 O O . HIS A 1 93 ? -4.673 2.868 -8.857 1.00 94.06 93 HIS A O 1
ATOM 689 N N . ILE A 1 94 ? -4.959 4.036 -6.944 1.00 94.62 94 ILE A N 1
ATOM 690 C CA . ILE A 1 94 ? -6.401 4.243 -7.093 1.00 94.62 94 ILE A CA 1
ATOM 691 C C . ILE A 1 94 ? -6.672 5.197 -8.256 1.00 94.62 94 ILE A C 1
ATOM 693 O O . ILE A 1 94 ? -7.494 4.874 -9.109 1.00 94.62 94 ILE A O 1
ATOM 697 N N . GLU A 1 95 ? -5.953 6.319 -8.331 1.00 94.12 95 GLU A N 1
ATOM 698 C CA . GLU A 1 95 ? -6.086 7.295 -9.418 1.00 94.12 95 GLU A CA 1
ATOM 699 C C . GLU A 1 95 ? -5.731 6.682 -10.780 1.00 94.12 95 GLU A C 1
ATOM 701 O O . GLU A 1 95 ? -6.449 6.880 -11.759 1.00 94.12 95 GLU A O 1
ATOM 706 N N . LYS A 1 96 ? -4.686 5.844 -10.835 1.00 91.31 96 LYS A N 1
ATOM 707 C CA . LYS A 1 96 ? -4.296 5.112 -12.053 1.00 91.31 96 LYS A CA 1
ATOM 708 C C . LYS A 1 96 ? -5.373 4.127 -12.537 1.00 91.31 96 LYS A C 1
ATOM 710 O O . LYS A 1 96 ? -5.327 3.684 -13.683 1.00 91.31 96 LYS A O 1
ATOM 715 N N . GLY A 1 97 ? -6.304 3.715 -11.670 1.00 92.75 97 GLY A N 1
ATOM 716 C CA . GLY A 1 97 ? -7.453 2.872 -12.025 1.00 92.75 97 GLY A CA 1
ATOM 717 C C . GLY A 1 97 ? -7.112 1.455 -12.508 1.00 92.75 97 GLY A C 1
ATOM 718 O O . GLY A 1 97 ? -7.979 0.749 -13.013 1.00 92.75 97 GLY A O 1
ATOM 719 N N . THR A 1 98 ? -5.854 1.022 -12.376 1.00 90.12 98 THR A N 1
ATOM 720 C CA . THR A 1 98 ? -5.380 -0.277 -12.896 1.00 90.12 98 THR A CA 1
ATOM 721 C C . THR A 1 98 ? -5.622 -1.427 -11.914 1.00 90.12 98 THR A C 1
ATOM 723 O O . THR A 1 98 ? -5.640 -2.594 -12.302 1.00 90.12 98 THR A O 1
ATOM 726 N N . TYR A 1 99 ? -5.811 -1.116 -10.629 1.00 93.69 99 TYR A N 1
ATOM 727 C CA . TYR A 1 99 ? -5.884 -2.103 -9.556 1.00 93.69 99 TYR A CA 1
ATOM 728 C C . TYR A 1 99 ? -7.281 -2.202 -8.960 1.00 93.69 99 TYR A C 1
ATOM 730 O O . TYR A 1 99 ? -7.993 -1.210 -8.806 1.00 93.69 99 TYR A O 1
ATOM 738 N N . ARG A 1 100 ? -7.652 -3.416 -8.537 1.00 93.75 100 ARG A N 1
ATOM 739 C CA . ARG A 1 100 ? -8.837 -3.600 -7.700 1.00 93.75 100 ARG A CA 1
ATOM 740 C C . ARG A 1 100 ? -8.561 -3.020 -6.317 1.00 93.75 100 ARG A C 1
ATOM 742 O O . ARG A 1 100 ? -7.703 -3.525 -5.597 1.00 93.75 100 ARG A O 1
ATOM 749 N N . HIS A 1 101 ? -9.332 -2.015 -5.934 1.00 94.56 101 HIS A N 1
ATOM 750 C CA . HIS A 1 101 ? -9.256 -1.408 -4.613 1.00 94.56 101 HIS A CA 1
ATOM 751 C C . HIS A 1 101 ? -10.173 -2.138 -3.619 1.00 94.56 101 HIS A C 1
ATOM 753 O O . HIS A 1 101 ? -11.347 -2.372 -3.905 1.00 94.56 101 HIS A O 1
ATOM 759 N N . LEU A 1 102 ? -9.632 -2.503 -2.454 1.00 93.62 102 LEU A N 1
ATOM 760 C CA . LEU A 1 102 ? -10.387 -2.981 -1.296 1.00 93.62 102 LEU A CA 1
ATOM 761 C C . LEU A 1 102 ? -10.118 -2.020 -0.137 1.00 93.62 102 LEU A C 1
ATOM 763 O O . LEU A 1 102 ? -9.001 -1.988 0.374 1.00 93.62 102 LEU A O 1
ATOM 767 N N . ASN A 1 103 ? -11.134 -1.257 0.260 1.00 94.25 103 ASN A N 1
ATOM 768 C CA . ASN A 1 103 ? -11.064 -0.386 1.427 1.00 94.25 103 ASN A CA 1
ATOM 769 C C . ASN A 1 103 ? -11.565 -1.140 2.662 1.00 94.25 103 ASN A C 1
ATOM 771 O O . ASN A 1 103 ? -12.646 -1.725 2.621 1.00 94.25 103 ASN A O 1
ATOM 775 N N . LEU A 1 104 ? -10.785 -1.118 3.740 1.00 94.38 104 LEU A N 1
ATOM 776 C CA . LEU A 1 104 ? -11.129 -1.714 5.029 1.00 94.38 104 LEU A CA 1
ATOM 777 C C . LEU A 1 104 ? -11.039 -0.615 6.093 1.00 94.38 104 LEU A C 1
ATOM 779 O O . LEU A 1 104 ? -9.989 -0.463 6.722 1.00 94.38 104 LEU A O 1
ATOM 783 N N . PRO A 1 105 ? -12.095 0.196 6.274 1.00 94.69 105 PRO A N 1
ATOM 784 C CA . PRO A 1 105 ? -12.068 1.278 7.246 1.00 94.69 105 PRO A CA 1
ATOM 785 C C . PRO A 1 105 ? -12.004 0.708 8.666 1.00 94.69 105 PRO A C 1
ATOM 787 O O . PRO A 1 105 ? -12.576 -0.352 8.951 1.00 94.69 105 PRO A O 1
ATOM 790 N N . ALA A 1 106 ? -11.325 1.423 9.568 1.00 95.25 106 ALA A N 1
ATOM 791 C CA . ALA A 1 106 ? -11.160 1.002 10.961 1.00 95.25 106 ALA A CA 1
ATOM 792 C C . ALA A 1 106 ? -12.511 0.780 11.662 1.00 95.25 106 ALA A C 1
ATOM 794 O O . ALA A 1 106 ? -12.657 -0.163 12.435 1.00 95.25 106 ALA A O 1
ATOM 795 N N . ILE A 1 107 ? -13.510 1.590 11.308 1.00 96.69 107 ILE A N 1
ATOM 796 C CA . ILE A 1 107 ? -14.915 1.433 11.681 1.00 96.69 107 ILE A CA 1
ATOM 797 C C . ILE A 1 107 ? -15.706 1.273 10.384 1.00 96.69 107 ILE A C 1
ATOM 799 O O . ILE A 1 107 ? -15.554 2.083 9.475 1.00 96.69 107 ILE A O 1
ATOM 803 N N . ALA A 1 108 ? -16.526 0.231 10.272 1.00 97.06 108 ALA A N 1
ATOM 804 C CA . ALA A 1 108 ? -17.346 0.023 9.083 1.00 97.06 108 ALA A CA 1
ATOM 805 C C . ALA A 1 108 ? -18.369 1.159 8.942 1.00 97.06 108 ALA A C 1
ATOM 807 O O . ALA A 1 108 ? -19.120 1.449 9.873 1.00 97.06 108 ALA A O 1
ATOM 808 N N . GLU A 1 109 ? -18.410 1.794 7.775 1.00 96.75 109 GLU A N 1
ATOM 809 C CA . GLU A 1 109 ? -19.373 2.863 7.465 1.00 96.75 109 GLU A CA 1
ATOM 810 C C . GLU A 1 109 ? -20.657 2.302 6.848 1.00 96.75 109 GLU A C 1
ATOM 812 O O . GLU A 1 109 ? -21.747 2.849 7.006 1.00 96.75 109 GLU A O 1
ATOM 817 N N . THR A 1 110 ? -20.527 1.178 6.146 1.00 96.62 110 THR A N 1
ATOM 818 C CA . THR A 1 110 ? -21.617 0.488 5.460 1.00 96.62 110 THR A CA 1
ATOM 819 C C . THR A 1 110 ? -21.619 -0.986 5.844 1.00 96.62 110 THR A C 1
ATOM 821 O O . THR A 1 110 ? -20.750 -1.457 6.578 1.00 96.62 110 THR A O 1
ATOM 824 N N . HIS A 1 111 ? -22.631 -1.723 5.393 1.00 97.06 111 HIS A N 1
ATOM 825 C CA . HIS A 1 111 ? -22.602 -3.170 5.531 1.00 97.06 111 HIS A CA 1
ATOM 826 C C . HIS A 1 111 ? -21.597 -3.764 4.538 1.00 97.06 111 HIS A C 1
ATOM 828 O O . HIS A 1 111 ? -21.743 -3.601 3.327 1.00 97.06 111 HIS A O 1
ATOM 834 N N . GLU A 1 112 ? -20.594 -4.466 5.052 1.00 95.81 112 GLU A N 1
ATOM 835 C CA . GLU A 1 112 ? -19.511 -5.045 4.265 1.00 95.81 112 GLU A CA 1
ATOM 836 C C . GLU A 1 112 ? -19.572 -6.569 4.340 1.00 95.81 112 GLU A C 1
ATOM 838 O O . GLU A 1 112 ? -19.727 -7.145 5.416 1.00 95.81 112 GLU A O 1
ATOM 843 N N . ARG A 1 113 ? -19.398 -7.232 3.193 1.00 94.88 113 ARG A N 1
ATOM 844 C CA . ARG A 1 113 ? -19.278 -8.690 3.094 1.00 94.88 113 ARG A CA 1
ATOM 845 C C . ARG A 1 113 ? -18.055 -9.032 2.256 1.00 94.88 113 ARG A C 1
ATOM 847 O O . ARG A 1 113 ? -18.099 -8.982 1.026 1.00 94.88 113 ARG A O 1
ATOM 854 N N . ILE A 1 114 ? -16.946 -9.339 2.923 1.00 92.19 114 ILE A N 1
ATOM 855 C CA . ILE A 1 114 ? -15.623 -9.386 2.289 1.00 92.19 114 ILE A CA 1
ATOM 856 C C . ILE A 1 114 ? -15.231 -10.842 2.012 1.00 92.19 114 ILE A C 1
ATOM 858 O O . ILE A 1 114 ? -15.082 -11.615 2.953 1.00 92.19 114 ILE A O 1
ATOM 862 N N . PRO A 1 115 ? -15.028 -11.262 0.751 1.00 91.88 115 PRO A N 1
ATOM 863 C CA . PRO A 1 115 ? -14.550 -12.608 0.461 1.00 91.88 115 PRO A CA 1
ATOM 864 C C . PRO A 1 115 ? -13.074 -12.748 0.848 1.00 91.88 115 PRO A C 1
ATOM 866 O O . PRO A 1 115 ? -12.208 -12.134 0.225 1.00 91.88 115 PRO A O 1
ATOM 869 N N . ILE A 1 116 ? -12.775 -13.614 1.817 1.00 89.69 116 ILE A N 1
ATOM 870 C CA . ILE A 1 116 ? -11.388 -13.937 2.218 1.00 89.69 116 ILE A CA 1
ATOM 871 C C . ILE A 1 116 ? -10.907 -15.290 1.664 1.00 89.69 116 ILE A C 1
ATOM 873 O O . ILE A 1 116 ? -9.818 -15.763 1.982 1.00 89.69 116 ILE A O 1
ATOM 877 N N . GLY A 1 117 ? -11.710 -15.905 0.791 1.00 89.81 117 GLY A N 1
ATOM 878 C CA . GLY A 1 117 ? -11.444 -17.211 0.191 1.00 89.81 117 GLY A CA 1
ATOM 879 C C . GLY A 1 117 ? -12.083 -18.364 0.967 1.00 89.81 117 GLY A C 1
ATOM 880 O O . GLY A 1 117 ? -12.695 -18.172 2.011 1.00 89.81 117 GLY A O 1
ATOM 881 N N . ARG A 1 118 ? -11.993 -19.584 0.418 1.00 92.94 118 ARG A N 1
ATOM 882 C CA . ARG A 1 118 ? -12.536 -20.821 1.030 1.00 92.94 118 ARG A CA 1
ATOM 883 C C . ARG A 1 118 ? -14.024 -20.742 1.418 1.00 92.94 118 ARG A C 1
ATOM 885 O O . ARG A 1 118 ? -14.447 -21.364 2.385 1.00 92.94 118 ARG A O 1
ATOM 892 N N . GLY A 1 119 ? -14.811 -19.961 0.676 1.00 92.88 119 GLY A N 1
ATOM 893 C CA . GLY A 1 119 ? -16.233 -19.742 0.965 1.00 92.88 119 GLY A CA 1
ATOM 894 C C . GLY A 1 119 ? -16.505 -18.899 2.216 1.00 92.88 119 GLY A C 1
ATOM 895 O O . GLY A 1 119 ? -17.648 -18.839 2.658 1.00 92.88 119 GLY A O 1
ATOM 896 N N . GLN A 1 120 ? -15.486 -18.255 2.788 1.00 92.75 120 GLN A N 1
ATOM 897 C CA . GLN A 1 120 ? -15.619 -17.406 3.965 1.00 92.75 120 GLN A CA 1
ATOM 898 C C . GLN A 1 120 ? -15.897 -15.958 3.568 1.00 92.75 120 GLN A C 1
ATOM 900 O O . GLN A 1 120 ? -15.245 -15.394 2.683 1.00 92.75 120 GLN A O 1
ATOM 905 N N . PHE A 1 121 ? -16.860 -15.368 4.271 1.00 93.94 121 PHE A N 1
ATOM 906 C CA . PHE A 1 121 ? -17.305 -13.997 4.078 1.00 93.94 121 PHE A CA 1
ATOM 907 C C . PHE A 1 121 ? -17.566 -13.358 5.442 1.00 93.94 121 PHE A C 1
ATOM 909 O O . PHE A 1 121 ? -18.708 -13.376 5.898 1.00 93.94 121 PHE A O 1
ATOM 916 N N . PRO A 1 122 ? -16.536 -12.845 6.134 1.00 91.44 122 PRO A N 1
ATOM 917 C CA . PRO A 1 122 ? -16.762 -11.993 7.287 1.00 91.44 122 PRO A CA 1
ATOM 918 C C . PRO A 1 122 ? -17.709 -10.851 6.915 1.00 91.44 122 PRO A C 1
ATOM 920 O O . PRO A 1 122 ? -17.539 -10.195 5.880 1.00 91.44 122 PRO A O 1
ATOM 923 N N . GLU A 1 123 ? -18.713 -10.659 7.760 1.00 95.06 123 GLU A N 1
ATOM 924 C CA . GLU A 1 123 ? -19.679 -9.579 7.639 1.00 95.06 123 GLU A CA 1
ATOM 925 C C . GLU A 1 123 ? -19.369 -8.520 8.690 1.00 95.06 123 GLU A C 1
ATOM 927 O O . GLU A 1 123 ? -19.094 -8.848 9.844 1.00 95.06 123 GLU A O 1
ATOM 932 N N . ARG A 1 124 ? -19.425 -7.254 8.280 1.00 95.88 124 ARG A N 1
ATOM 933 C CA . ARG A 1 124 ? -19.337 -6.096 9.169 1.00 95.88 124 ARG A CA 1
ATOM 934 C C . ARG A 1 124 ? -20.573 -5.238 8.961 1.00 95.88 124 ARG A C 1
ATOM 936 O O . ARG A 1 124 ? -21.009 -5.005 7.833 1.00 95.88 124 ARG A O 1
ATOM 943 N N . ARG A 1 125 ? -21.196 -4.809 10.045 1.00 97.19 125 ARG A N 1
ATOM 944 C CA . ARG A 1 125 ? -22.294 -3.841 10.058 1.00 97.19 125 ARG A CA 1
ATOM 945 C C . ARG A 1 125 ? -21.729 -2.447 10.318 1.00 97.19 125 ARG A C 1
ATOM 947 O O . ARG A 1 125 ? -20.656 -2.340 10.911 1.00 97.19 125 ARG A O 1
ATOM 954 N N . PRO A 1 126 ? -22.446 -1.381 9.928 1.00 97.81 126 PRO A N 1
ATOM 955 C CA . PRO A 1 126 ? -22.056 -0.027 10.293 1.00 97.81 126 PRO A CA 1
ATOM 956 C C . PRO A 1 126 ? -21.756 0.084 11.795 1.00 97.81 126 PRO A C 1
ATOM 958 O O . PRO A 1 126 ? -22.579 -0.302 12.625 1.00 97.81 126 PRO A O 1
ATOM 961 N N . GLY A 1 127 ? -20.570 0.588 12.131 1.00 96.88 127 GLY A N 1
ATOM 962 C CA . GLY A 1 127 ? -20.063 0.691 13.498 1.00 96.88 127 GLY A CA 1
ATOM 963 C C . GLY A 1 127 ? -19.125 -0.437 13.941 1.00 96.88 127 GLY A C 1
ATOM 964 O O . GLY A 1 127 ? -18.447 -0.250 14.952 1.00 96.88 127 GLY A O 1
ATOM 965 N N . ASP A 1 128 ? -19.025 -1.553 13.215 1.00 96.81 128 ASP A N 1
ATOM 966 C CA . ASP A 1 128 ? -18.140 -2.663 13.588 1.00 96.81 128 ASP A CA 1
ATOM 967 C C . ASP A 1 128 ? -16.661 -2.294 13.400 1.00 96.81 128 ASP A C 1
ATOM 969 O O . ASP A 1 128 ? -16.247 -1.781 12.352 1.00 96.81 128 ASP A O 1
ATOM 973 N N . LEU A 1 129 ? -15.838 -2.597 14.407 1.00 96.44 129 LEU A N 1
ATOM 974 C CA . LEU A 1 129 ? -14.394 -2.364 14.358 1.00 96.44 129 LEU A CA 1
ATOM 975 C C . LEU A 1 129 ? -13.708 -3.402 13.461 1.00 96.44 129 LEU A C 1
ATOM 977 O O . LEU A 1 129 ? -14.087 -4.570 13.454 1.00 96.44 129 LEU A O 1
ATOM 981 N N . LEU A 1 130 ? -12.693 -2.981 12.705 1.00 94.56 130 LEU A N 1
ATOM 982 C CA . LEU A 1 130 ? -11.936 -3.874 11.822 1.00 94.56 130 LEU A CA 1
ATOM 983 C C . LEU A 1 130 ? -11.079 -4.862 12.617 1.00 94.56 130 LEU A C 1
ATOM 985 O O . LEU A 1 130 ? -10.965 -6.023 12.233 1.00 94.56 130 LEU A O 1
ATOM 989 N N . PHE A 1 131 ? -10.451 -4.386 13.695 1.00 94.25 131 PHE A N 1
ATOM 990 C CA . PHE A 1 131 ? -9.589 -5.204 14.540 1.00 94.25 131 PHE A CA 1
ATOM 991 C C . PHE A 1 131 ? -9.632 -4.731 16.008 1.00 94.25 131 PHE A C 1
ATOM 993 O O . PHE A 1 131 ? -8.688 -4.077 16.466 1.00 94.25 131 PHE A O 1
ATOM 1000 N N . PRO A 1 132 ? -10.730 -5.022 16.736 1.00 94.38 132 PRO A N 1
ATOM 1001 C CA . PRO A 1 132 ? -10.971 -4.505 18.086 1.00 94.38 132 PRO A CA 1
ATOM 1002 C C . PRO A 1 132 ? -9.896 -4.910 19.105 1.00 94.38 132 PRO A C 1
ATOM 1004 O O . PRO A 1 132 ? -9.635 -4.160 20.037 1.00 94.38 132 PRO A O 1
ATOM 1007 N N . GLU A 1 133 ? -9.234 -6.056 18.926 1.00 95.62 133 GLU A N 1
ATOM 1008 C CA . GLU A 1 133 ? -8.154 -6.520 19.807 1.00 95.62 133 GLU A CA 1
ATOM 1009 C C . GLU A 1 133 ? -6.873 -5.684 19.677 1.00 95.62 133 GLU A C 1
ATOM 1011 O O . GLU A 1 133 ? -6.015 -5.726 20.558 1.00 95.62 133 GLU A O 1
ATOM 1016 N N . ARG A 1 134 ? -6.716 -4.954 18.566 1.00 92.88 134 ARG A N 1
ATOM 1017 C CA . ARG A 1 134 ? -5.561 -4.085 18.316 1.00 92.88 134 ARG A CA 1
ATOM 1018 C C . ARG A 1 134 ? -5.887 -2.611 18.527 1.00 92.88 134 ARG A C 1
ATOM 1020 O O . ARG A 1 134 ? -5.035 -1.884 19.028 1.00 92.88 134 ARG A O 1
ATOM 1027 N N . LEU A 1 135 ? -7.059 -2.172 18.075 1.00 92.94 135 LEU A N 1
ATOM 1028 C CA . LEU A 1 135 ? -7.538 -0.796 18.179 1.00 92.94 135 LEU A CA 1
ATOM 1029 C C . LEU A 1 135 ? -9.000 -0.840 18.614 1.00 92.94 135 LEU A C 1
ATOM 1031 O O . LEU A 1 135 ? -9.883 -1.170 17.818 1.00 92.94 135 LEU A O 1
ATOM 1035 N N . ASP A 1 136 ? -9.233 -0.542 19.886 1.00 94.81 136 ASP A N 1
ATOM 1036 C CA . ASP A 1 136 ? -10.576 -0.456 20.438 1.00 94.81 136 ASP A CA 1
ATOM 1037 C C . ASP A 1 136 ? -11.264 0.864 20.053 1.00 94.81 136 ASP A C 1
ATOM 1039 O O . ASP A 1 136 ? -10.712 1.721 19.360 1.00 94.81 136 ASP A O 1
ATOM 1043 N N . ARG A 1 137 ? -12.514 1.019 20.495 1.00 93.94 137 ARG A N 1
ATOM 1044 C CA . ARG A 1 137 ? -13.318 2.208 20.198 1.00 93.94 137 ARG A CA 1
ATOM 1045 C C . ARG A 1 137 ? -12.796 3.473 20.884 1.00 93.94 137 ARG A C 1
ATOM 1047 O O . ARG A 1 137 ? -13.116 4.554 20.418 1.00 93.94 137 ARG A O 1
ATOM 1054 N N . GLU A 1 138 ? -12.066 3.352 21.988 1.00 93.56 138 GLU A N 1
ATOM 1055 C CA . GLU A 1 138 ? -11.528 4.514 22.706 1.00 93.56 138 GLU A CA 1
ATOM 1056 C C . GLU A 1 138 ? -10.257 5.053 22.035 1.00 93.56 138 GLU A C 1
ATOM 1058 O O . GLU A 1 138 ? -9.957 6.240 22.141 1.00 93.56 138 GLU A O 1
ATOM 1063 N N . THR A 1 139 ? -9.530 4.184 21.329 1.00 91.19 139 THR A N 1
ATOM 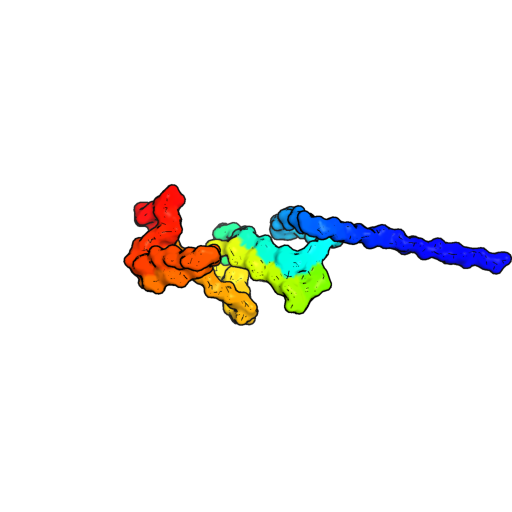1064 C CA . THR A 1 139 ? -8.280 4.510 20.633 1.00 91.19 139 THR A CA 1
ATOM 1065 C C . THR A 1 139 ? -8.492 5.061 19.214 1.00 91.19 139 THR A C 1
ATOM 1067 O O . THR A 1 139 ? -7.601 5.734 18.692 1.00 91.19 139 THR A O 1
ATOM 1070 N N . LEU A 1 140 ? -9.628 4.751 18.575 1.00 87.88 140 LEU A N 1
ATOM 1071 C CA . LEU A 1 140 ? -9.992 5.177 17.211 1.00 87.88 140 LEU A CA 1
ATOM 1072 C C . LEU A 1 140 ? -10.713 6.528 17.187 1.00 87.88 140 LEU A C 1
ATOM 1074 O O . LEU A 1 140 ? -10.349 7.347 16.314 1.00 87.88 140 LEU A O 1
#

Sequence (140 aa):
MARCCESTTVPAIVKPPDTRKAVGIGGAVIGHGADHIIINDLMKAAAATSAAELIRAQDFIEGTLLSRFDNPAEGRVVMVAQRLHEMDPPGYHIEKGTYRHLNLPAIAETHERIPIGRGQFPERRPGDLLFPERLDRETL

Foldseek 3Di:
DDDDDDDPPPPLPPDDPPDDDDAAQVGDPPSAADQEEEAEANDDLVCQVPPVSLVSSVCCVPVPVLVRHPDNVRHYYDYDYDDRYCSHPVNVVVVVVPDDDDDDDQFDCAWAFDDPDPPDTDIHHGGDGSCCVVANPVRD

Organism: NCBI:txid196587

Secondary structure (DSSP, 8-state):
--------------PPTT------TT---TT--BSEEEEE--S-GGGTT-HHHHHHHHHIIIIIIGGGBSSTTT-EEEEE-----TTSHHHHHHHTT-S------SB-SS-EE---BTTB--EE-TT-BS-TTTS-TTT-

Radius of gyration: 21.06 Å; chains: 1; bounding box: 70×38×59 Å